Protein AF-M4M8D7-F1 (afdb_monomer)

Radius of gyration: 13.9 Å; Cα contacts (8 Å, |Δi|>4): 45; chains: 1; bounding box: 38×26×35 Å

Foldseek 3Di:
DPQPDDVSCVVVVVCVVVVHDDDDQDPPFWDWDDPDPDPDIDTDGDLQSLCVRPVPGPDDDDDDPCVVVSVVVVD

Sequence (75 aa):
AECPTWDSAYYCEYAAHCDATILSRPEGAGYNKTYGGSPTVYWYVSDEEILEMGKDADIMIFTGADYDAIYALEK

Organism: NCBI:txid172788

Structure (mmCIF, N/CA/C/O backbone):
data_AF-M4M8D7-F1
#
_entry.id   AF-M4M8D7-F1
#
loop_
_atom_site.group_PDB
_atom_site.id
_atom_site.type_symbol
_atom_site.label_atom_id
_atom_site.label_alt_id
_atom_site.label_comp_id
_atom_site.label_asym_id
_atom_site.label_entity_id
_atom_site.label_seq_id
_atom_site.pdbx_PDB_ins_code
_atom_site.Cartn_x
_atom_site.Cartn_y
_atom_site.Cartn_z
_atom_si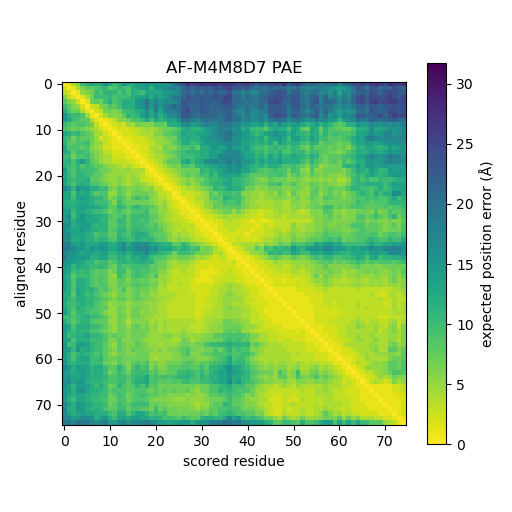te.occupancy
_atom_site.B_iso_or_equiv
_atom_site.auth_seq_id
_atom_site.auth_comp_id
_atom_site.auth_asym_id
_atom_site.auth_atom_id
_atom_site.pdbx_PDB_model_num
ATOM 1 N N . ALA A 1 1 ? -11.329 8.759 -8.992 1.00 48.31 1 ALA A N 1
ATOM 2 C CA . ALA A 1 1 ? -10.054 9.240 -9.567 1.00 48.31 1 ALA A CA 1
ATOM 3 C C . ALA A 1 1 ? -9.883 8.612 -10.947 1.00 48.31 1 ALA A C 1
ATOM 5 O O . ALA A 1 1 ? -10.356 7.497 -11.128 1.00 48.31 1 ALA A O 1
ATOM 6 N N . GLU A 1 2 ? -9.282 9.302 -11.921 1.00 48.00 2 GLU A N 1
ATOM 7 C CA . GLU A 1 2 ? -8.956 8.678 -13.214 1.00 48.00 2 GLU A CA 1
ATOM 8 C C . GLU A 1 2 ? -7.828 7.655 -13.028 1.00 48.00 2 GLU A C 1
ATOM 10 O O . GLU A 1 2 ? -6.862 7.915 -12.311 1.00 48.00 2 GLU A O 1
ATOM 15 N N . CYS A 1 3 ? -7.980 6.475 -13.628 1.00 49.44 3 CYS A N 1
ATOM 16 C CA . CYS A 1 3 ? -7.119 5.318 -13.383 1.00 49.44 3 CYS A CA 1
ATOM 17 C C . CYS A 1 3 ? -5.796 5.483 -14.150 1.00 49.44 3 CYS A C 1
ATOM 19 O O . CYS A 1 3 ? -5.817 5.516 -15.384 1.00 49.44 3 CYS A O 1
ATOM 21 N N . PRO A 1 4 ? -4.636 5.602 -13.479 1.00 46.69 4 PRO A N 1
ATOM 22 C CA . PRO A 1 4 ? -3.395 5.904 -14.172 1.00 46.69 4 PRO A CA 1
ATOM 23 C C . PRO A 1 4 ? -2.780 4.625 -14.758 1.00 46.69 4 PRO A C 1
ATOM 25 O O . PRO A 1 4 ? -2.221 3.819 -14.028 1.00 46.69 4 PRO A O 1
ATOM 28 N N . THR A 1 5 ? -2.805 4.487 -16.088 1.00 47.84 5 THR A N 1
ATOM 29 C CA . THR A 1 5 ? -2.089 3.486 -16.926 1.00 47.84 5 THR A CA 1
ATOM 30 C C . TH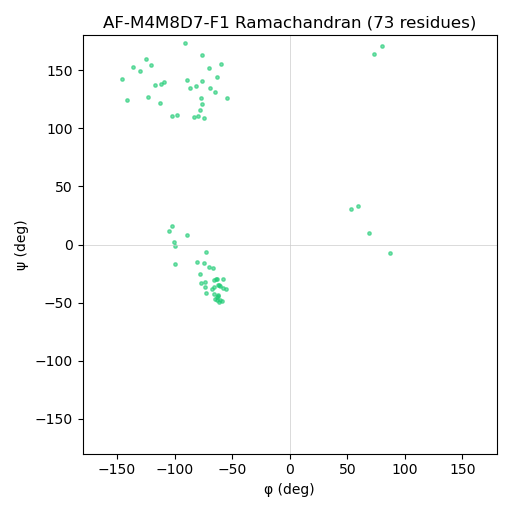R A 1 5 ? -2.588 2.025 -16.922 1.00 47.84 5 THR A C 1
ATOM 32 O O . THR A 1 5 ? -3.399 1.620 -16.098 1.00 47.84 5 THR A O 1
ATOM 35 N N . TRP A 1 6 ? -2.134 1.257 -17.928 1.00 42.97 6 TRP A N 1
ATOM 36 C CA . TRP A 1 6 ? -2.733 0.003 -18.421 1.00 42.97 6 TRP A CA 1
ATOM 37 C C . TRP A 1 6 ? -2.779 -1.172 -17.426 1.00 42.97 6 TRP A C 1
ATOM 39 O O . TRP A 1 6 ? -3.711 -1.966 -17.491 1.00 42.97 6 TRP A O 1
ATOM 49 N N . ASP A 1 7 ? -1.828 -1.262 -16.493 1.00 44.72 7 ASP A N 1
ATOM 50 C CA . ASP A 1 7 ? -1.768 -2.329 -15.472 1.00 44.72 7 ASP A CA 1
ATOM 51 C C . ASP A 1 7 ? -2.780 -2.075 -14.331 1.00 44.72 7 ASP A C 1
ATOM 53 O O . ASP A 1 7 ? -3.314 -2.984 -13.699 1.00 44.72 7 ASP A O 1
ATOM 57 N N . SER A 1 8 ? -3.130 -0.803 -14.132 1.00 52.19 8 SER A N 1
ATOM 58 C CA . SER A 1 8 ? -4.126 -0.313 -13.174 1.00 52.19 8 SER A CA 1
ATOM 59 C C . SER A 1 8 ? -5.558 -0.454 -13.682 1.00 52.19 8 SER A C 1
ATOM 61 O O . SER A 1 8 ? -6.493 -0.307 -12.897 1.00 52.19 8 SER A O 1
ATOM 63 N N . ALA A 1 9 ? -5.745 -0.692 -14.986 1.00 54.88 9 ALA A N 1
ATOM 64 C CA . ALA A 1 9 ? -7.056 -0.673 -15.622 1.00 54.88 9 ALA A CA 1
ATOM 65 C C . ALA A 1 9 ? -7.958 -1.786 -15.081 1.00 54.88 9 ALA A C 1
ATOM 67 O O . ALA A 1 9 ? -9.063 -1.489 -14.663 1.00 54.88 9 ALA A O 1
ATOM 68 N N . TYR A 1 10 ? -7.478 -3.029 -14.962 1.00 58.00 10 TYR A N 1
ATOM 69 C CA . TYR A 1 10 ? -8.326 -4.145 -14.516 1.00 58.00 10 TYR A CA 1
ATOM 70 C C . TYR A 1 10 ? -8.843 -3.970 -13.077 1.00 58.00 10 TYR A C 1
ATOM 72 O O . TYR A 1 10 ? -10.038 -4.101 -12.815 1.00 58.00 10 TYR A O 1
ATOM 80 N N . TYR A 1 11 ? -7.958 -3.629 -12.137 1.00 61.53 11 TYR A N 1
ATOM 81 C CA . TYR A 1 11 ? -8.338 -3.474 -10.731 1.00 61.53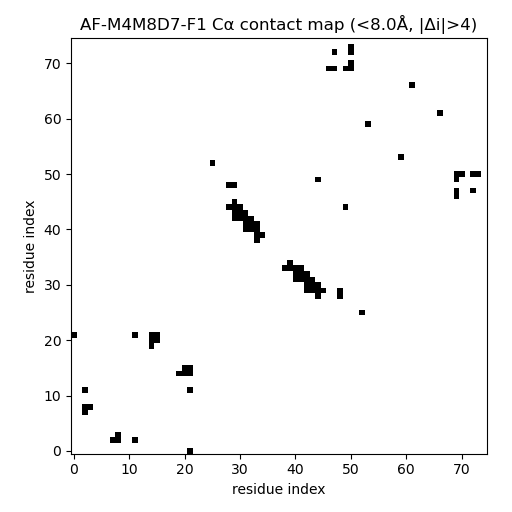 11 TYR A CA 1
ATOM 82 C C . TYR A 1 11 ? -9.130 -2.191 -10.480 1.00 61.53 11 TYR A C 1
ATOM 84 O O . TYR A 1 11 ? -10.076 -2.204 -9.693 1.00 61.53 11 TYR A O 1
ATOM 92 N N . CYS A 1 12 ? -8.794 -1.096 -11.168 1.00 61.03 12 CYS A N 1
ATOM 93 C CA . CYS A 1 12 ? -9.544 0.142 -11.012 1.00 61.03 12 CYS A CA 1
ATOM 94 C C . CYS A 1 12 ? -10.880 0.124 -11.766 1.00 61.03 12 CYS A C 1
ATOM 96 O O . CYS A 1 12 ? -11.835 0.700 -11.263 1.00 61.03 12 CYS A O 1
ATOM 98 N N . GLU A 1 13 ? -10.992 -0.552 -12.916 1.00 63.19 13 GLU A N 1
ATOM 99 C CA . GLU A 1 13 ? -12.279 -0.795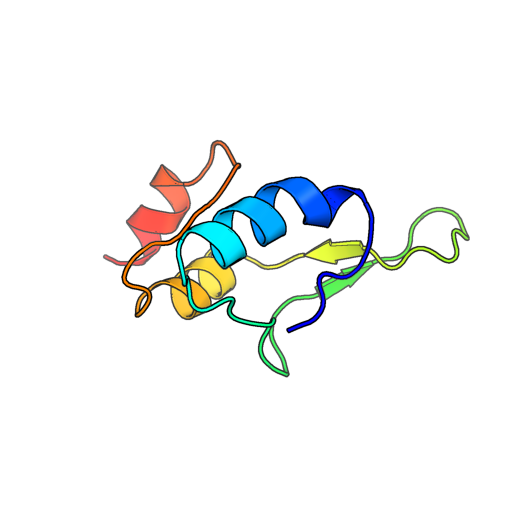 -13.586 1.00 63.19 13 GLU A CA 1
ATOM 100 C C . GLU A 1 13 ? -13.191 -1.638 -12.698 1.00 63.19 13 GLU A C 1
ATOM 102 O O . GLU A 1 13 ? -14.360 -1.298 -12.539 1.00 63.19 13 GLU A O 1
ATOM 107 N N . TYR A 1 14 ? -12.660 -2.687 -12.060 1.00 63.22 14 TYR A N 1
ATOM 108 C CA . TYR A 1 14 ? -13.427 -3.497 -11.116 1.00 63.22 14 TYR A CA 1
ATOM 109 C C . TYR A 1 14 ? -13.870 -2.681 -9.892 1.00 63.22 14 TYR A C 1
ATOM 111 O O . TYR A 1 14 ? -15.040 -2.721 -9.515 1.00 63.22 14 TYR A O 1
ATOM 119 N N . ALA A 1 15 ? -12.967 -1.889 -9.305 1.00 65.75 15 ALA A N 1
ATOM 120 C CA . ALA A 1 15 ? -13.286 -1.012 -8.180 1.00 65.75 15 ALA A CA 1
ATOM 121 C C . ALA A 1 15 ? -14.330 0.054 -8.560 1.00 65.75 15 ALA A C 1
ATOM 123 O O . ALA A 1 15 ? -15.304 0.244 -7.837 1.00 65.75 15 ALA A O 1
ATOM 124 N N . ALA A 1 16 ? -14.183 0.691 -9.726 1.00 65.44 16 ALA A N 1
ATOM 125 C CA . ALA A 1 16 ? -15.134 1.673 -10.239 1.00 65.44 16 ALA A CA 1
ATOM 126 C C . ALA A 1 16 ? -16.499 1.047 -10.571 1.00 65.44 16 ALA A C 1
ATOM 128 O O . ALA A 1 16 ? -17.529 1.669 -10.329 1.00 65.44 16 ALA A O 1
ATOM 129 N N . HIS A 1 17 ? -16.529 -0.187 -11.086 1.00 69.00 17 HIS A N 1
ATOM 130 C CA . HIS A 1 17 ? -17.772 -0.922 -11.332 1.00 69.00 17 HIS A CA 1
ATOM 131 C C . HIS A 1 17 ? -18.515 -1.267 -10.032 1.00 69.00 17 HIS A C 1
ATOM 133 O O . HIS A 1 17 ? -19.742 -1.326 -10.025 1.00 69.00 17 HIS A O 1
ATOM 139 N N . CYS A 1 18 ? -17.780 -1.471 -8.936 1.00 64.69 18 CYS A N 1
ATOM 140 C CA . CYS A 1 18 ? -18.331 -1.804 -7.623 1.00 64.69 18 CYS A CA 1
ATOM 141 C C . CYS A 1 18 ? -18.664 -0.578 -6.751 1.00 64.69 18 CYS A C 1
ATOM 143 O O . CYS A 1 18 ? -18.955 -0.762 -5.572 1.00 64.69 18 CYS A O 1
ATOM 145 N N . ASP A 1 19 ? -18.592 0.646 -7.293 1.00 69.19 19 ASP A N 1
ATOM 146 C CA . ASP A 1 19 ? -18.728 1.906 -6.534 1.00 69.19 19 ASP A CA 1
ATOM 147 C C . ASP A 1 19 ? -17.769 1.983 -5.325 1.00 69.19 19 ASP A C 1
ATOM 149 O O . ASP A 1 19 ? -18.057 2.572 -4.283 1.00 69.19 19 ASP A O 1
ATOM 153 N N . ALA A 1 20 ? -16.606 1.333 -5.447 1.00 68.88 20 ALA A N 1
ATOM 154 C CA . ALA A 1 20 ? -15.626 1.267 -4.379 1.00 68.88 20 ALA A CA 1
ATOM 155 C C . ALA A 1 20 ? -14.864 2.593 -4.262 1.00 68.88 20 ALA A C 1
ATOM 157 O O . ALA A 1 20 ? -14.461 3.209 -5.255 1.00 68.88 20 ALA A O 1
ATOM 158 N N . THR A 1 21 ? -14.590 3.006 -3.025 1.00 68.38 21 THR A N 1
ATOM 159 C CA . THR A 1 21 ? -13.714 4.150 -2.772 1.00 68.38 21 THR A CA 1
ATOM 160 C C . THR A 1 21 ? -12.266 3.735 -3.018 1.00 68.38 21 THR A C 1
ATOM 162 O O . THR A 1 21 ? -11.681 2.980 -2.247 1.00 68.38 21 THR A O 1
ATOM 165 N N . ILE A 1 22 ? -11.675 4.235 -4.104 1.00 69.31 22 ILE A N 1
ATOM 166 C CA . ILE A 1 22 ? -10.256 4.025 -4.405 1.00 69.31 22 ILE A CA 1
ATOM 167 C C . ILE A 1 22 ? -9.43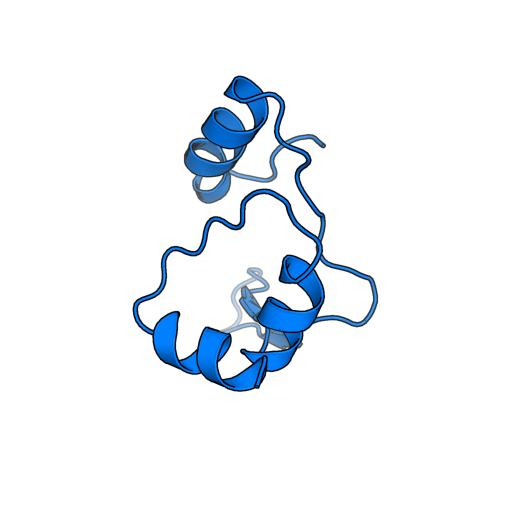8 5.003 -3.560 1.00 69.31 22 ILE A C 1
ATOM 169 O O . ILE A 1 22 ? -9.457 6.213 -3.807 1.00 69.31 22 ILE A O 1
ATOM 173 N N . LEU A 1 23 ? -8.709 4.478 -2.577 1.00 66.06 23 LEU A N 1
ATOM 174 C CA . LEU A 1 23 ? -7.767 5.262 -1.788 1.00 66.06 23 LEU A CA 1
ATOM 175 C C . LEU A 1 23 ? -6.495 5.513 -2.605 1.00 66.06 23 LEU A C 1
ATOM 177 O O . LEU A 1 23 ? -5.809 4.586 -3.035 1.00 66.06 23 LEU A O 1
ATOM 181 N N . SER A 1 24 ? -6.177 6.787 -2.824 1.00 68.31 24 SER A N 1
ATOM 182 C CA . SER A 1 24 ? -4.862 7.191 -3.319 1.00 68.31 24 SER A CA 1
ATOM 183 C C . SER A 1 24 ? -3.815 6.962 -2.232 1.00 68.31 24 SER A C 1
ATOM 185 O O . SER A 1 24 ? -4.113 7.084 -1.044 1.00 68.31 24 SER A O 1
ATOM 187 N N . ARG A 1 25 ? -2.563 6.718 -2.629 1.00 73.25 25 ARG A N 1
ATOM 188 C CA . ARG A 1 25 ? -1.441 6.693 -1.685 1.00 73.25 25 ARG A CA 1
ATOM 189 C C . ARG A 1 25 ? -1.397 8.007 -0.874 1.00 73.25 25 ARG A C 1
ATOM 191 O O . ARG A 1 25 ? -1.333 9.070 -1.501 1.00 73.25 25 ARG A O 1
ATOM 198 N N . PRO A 1 26 ? -1.380 7.955 0.470 1.00 70.69 26 PRO A N 1
ATOM 199 C CA . PRO A 1 26 ? -1.226 9.135 1.311 1.00 70.69 26 PRO A CA 1
ATOM 200 C C . PRO A 1 26 ? 0.093 9.870 1.047 1.00 70.69 26 PRO A C 1
ATOM 202 O O . PRO A 1 26 ? 1.086 9.291 0.590 1.00 70.69 26 PRO A O 1
ATOM 205 N N . GLU A 1 27 ? 0.118 11.164 1.355 1.00 77.75 27 GLU A N 1
ATOM 206 C CA . GLU A 1 27 ? 1.365 11.922 1.391 1.00 77.75 27 GLU A CA 1
ATOM 207 C C . GLU A 1 27 ? 2.264 11.379 2.514 1.00 77.75 27 GLU A C 1
ATOM 209 O O . GLU A 1 27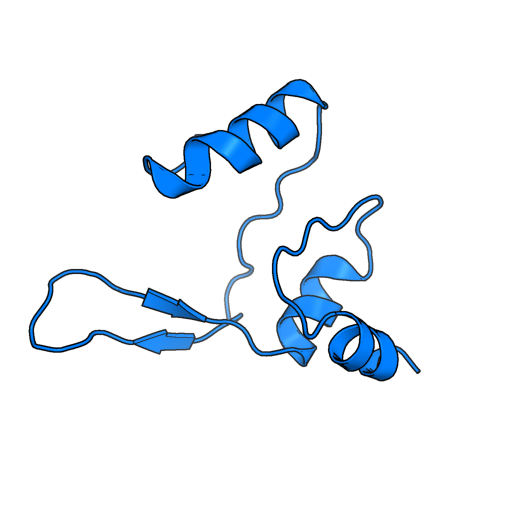 ? 1.808 11.173 3.635 1.00 77.75 27 GLU A O 1
ATOM 214 N N . GLY A 1 28 ? 3.534 11.109 2.202 1.00 79.94 28 GLY A N 1
ATOM 215 C CA . GLY A 1 28 ? 4.497 10.552 3.158 1.00 79.94 28 GLY A CA 1
ATOM 216 C C . GLY A 1 28 ? 4.517 9.024 3.275 1.00 79.94 28 GLY A C 1
ATOM 217 O O . GLY A 1 28 ? 5.431 8.516 3.913 1.00 79.94 28 GLY A O 1
ATOM 218 N N . ALA A 1 29 ? 3.588 8.303 2.636 1.00 82.25 29 ALA A N 1
ATOM 219 C CA . ALA A 1 29 ? 3.598 6.839 2.597 1.00 82.25 29 ALA A CA 1
ATOM 220 C C . ALA A 1 29 ? 4.407 6.297 1.407 1.00 82.25 29 ALA A C 1
ATOM 222 O O . ALA A 1 29 ? 4.328 6.815 0.285 1.00 82.25 29 ALA A O 1
ATOM 223 N N . GLY A 1 30 ? 5.122 5.205 1.650 1.00 85.62 30 GLY A N 1
ATOM 224 C CA . GLY A 1 30 ? 5.877 4.442 0.675 1.00 85.62 30 GLY A CA 1
ATOM 225 C C . GLY A 1 30 ? 7.238 5.034 0.326 1.00 85.62 30 GLY A C 1
ATOM 226 O O . GLY A 1 30 ? 7.592 6.171 0.641 1.00 85.62 30 GLY A O 1
ATOM 227 N N . TYR A 1 31 ? 8.009 4.253 -0.419 1.00 87.19 31 TYR A N 1
ATOM 228 C CA . TYR A 1 31 ? 9.266 4.676 -1.017 1.00 87.19 31 TYR A CA 1
ATOM 229 C C . TYR A 1 31 ? 9.247 4.428 -2.520 1.00 87.19 31 TYR A C 1
ATOM 231 O O . TYR A 1 31 ? 8.467 3.628 -3.042 1.00 87.19 31 TYR A O 1
ATOM 239 N N . ASN A 1 32 ? 10.116 5.132 -3.238 1.00 88.31 32 ASN A N 1
ATOM 240 C CA . ASN A 1 32 ? 10.288 4.916 -4.664 1.00 88.31 32 ASN A CA 1
ATOM 241 C C . ASN A 1 32 ? 11.713 4.515 -5.012 1.00 88.31 32 ASN A C 1
ATOM 243 O O . ASN A 1 32 ? 12.672 4.825 -4.302 1.00 88.31 32 ASN A O 1
ATOM 247 N N . LYS A 1 33 ? 11.835 3.805 -6.129 1.00 88.50 33 LYS A N 1
ATOM 248 C CA . LYS A 1 33 ? 13.121 3.424 -6.690 1.00 88.50 33 LYS A CA 1
ATOM 249 C C . LYS A 1 33 ? 13.065 3.420 -8.207 1.00 88.50 33 LYS A C 1
ATOM 251 O O . LYS A 1 33 ? 12.090 2.994 -8.822 1.00 88.50 33 LYS A O 1
ATOM 256 N N . THR A 1 34 ? 14.162 3.857 -8.806 1.00 91.38 34 THR A N 1
ATOM 257 C CA . THR A 1 34 ? 14.400 3.779 -10.245 1.00 91.38 34 THR A CA 1
ATOM 258 C C . THR A 1 34 ? 15.520 2.782 -10.508 1.00 91.38 34 THR A C 1
ATOM 260 O O . THR A 1 34 ? 16.527 2.761 -9.797 1.00 91.38 34 THR A O 1
ATOM 263 N N . TYR A 1 35 ? 15.359 1.949 -11.535 1.00 87.06 35 TYR A N 1
ATOM 264 C CA . TYR A 1 35 ? 16.317 0.902 -11.889 1.00 87.06 35 TYR A CA 1
ATOM 265 C C . TYR A 1 35 ? 16.915 1.151 -13.277 1.00 87.06 35 TYR A C 1
ATOM 267 O O . TYR A 1 35 ? 16.199 1.494 -14.216 1.00 87.06 35 TYR A O 1
ATOM 275 N N . GLY A 1 36 ? 18.232 0.956 -13.412 1.00 85.69 36 GLY A N 1
ATOM 276 C CA . GLY A 1 36 ? 18.913 0.845 -14.709 1.00 85.69 36 GLY A CA 1
ATOM 277 C C . GLY A 1 36 ? 18.779 2.046 -15.654 1.00 85.69 36 GLY A C 1
ATOM 278 O O . GLY A 1 36 ? 18.711 1.845 -16.860 1.00 85.69 36 GLY A O 1
ATOM 279 N N . GLY A 1 37 ? 18.691 3.278 -15.141 1.00 85.19 37 GLY A N 1
ATOM 280 C CA . GLY A 1 37 ? 18.516 4.477 -15.977 1.00 85.19 37 GLY A CA 1
ATOM 281 C C . GLY A 1 37 ? 17.148 4.581 -16.669 1.00 85.19 37 GLY A C 1
ATOM 282 O O . GLY A 1 37 ? 16.965 5.445 -17.521 1.00 85.19 37 GLY A O 1
ATOM 283 N N . SER A 1 38 ? 16.191 3.717 -16.315 1.00 85.75 38 SER A N 1
ATOM 284 C CA . SER A 1 38 ? 14.807 3.805 -16.783 1.00 85.75 38 SER A CA 1
ATOM 285 C C . SER A 1 38 ? 14.152 5.108 -16.303 1.00 85.75 38 SER A C 1
ATOM 287 O O . SER A 1 38 ? 14.391 5.512 -15.168 1.00 85.75 38 SER A O 1
ATOM 289 N N . PRO A 1 39 ? 13.273 5.748 -17.095 1.00 86.25 39 PRO A N 1
ATOM 290 C CA . PRO A 1 39 ? 12.446 6.856 -16.612 1.00 86.25 39 PRO A CA 1
ATOM 291 C C . PRO A 1 39 ? 11.320 6.390 -15.671 1.00 86.25 39 PRO A C 1
ATOM 293 O O . PRO A 1 39 ? 10.595 7.212 -15.119 1.00 86.25 39 PRO A O 1
ATOM 296 N N . THR A 1 40 ? 11.138 5.075 -15.507 1.00 84.00 40 THR A N 1
ATOM 297 C CA . THR A 1 40 ? 10.065 4.510 -14.683 1.00 84.00 40 THR A CA 1
ATOM 298 C C . THR A 1 40 ? 10.413 4.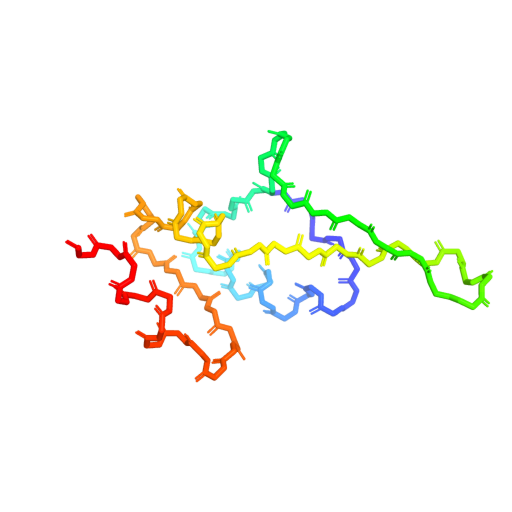625 -13.201 1.00 84.00 40 THR A C 1
ATOM 300 O O . THR A 1 40 ? 11.462 4.150 -12.753 1.00 84.00 40 THR A O 1
ATOM 303 N N . VAL A 1 41 ? 9.508 5.232 -12.437 1.00 82.50 41 VAL A N 1
ATOM 304 C CA . VAL A 1 41 ? 9.574 5.317 -10.976 1.00 82.50 41 VAL A CA 1
ATOM 305 C C . VAL A 1 41 ? 8.682 4.223 -10.404 1.00 82.50 41 VAL A C 1
ATOM 307 O O . VAL A 1 41 ? 7.462 4.284 -10.547 1.00 82.50 41 VAL A O 1
ATOM 310 N N . TYR A 1 42 ? 9.291 3.221 -9.775 1.00 80.75 42 TYR A N 1
ATOM 311 C CA . TYR A 1 42 ? 8.560 2.161 -9.090 1.00 80.75 42 TYR A CA 1
ATOM 312 C C . TYR A 1 42 ? 8.254 2.605 -7.669 1.00 80.75 42 TYR A C 1
ATOM 314 O O . TYR A 1 42 ? 9.136 3.134 -6.990 1.00 80.75 42 TYR A O 1
ATOM 322 N N . TRP A 1 43 ? 7.019 2.383 -7.237 1.00 82.38 43 TRP A N 1
ATOM 323 C CA . TRP A 1 43 ? 6.553 2.700 -5.895 1.00 82.38 43 TRP A CA 1
ATOM 324 C C . TRP A 1 43 ? 6.321 1.427 -5.100 1.00 82.38 43 TRP A C 1
ATOM 326 O O . TRP A 1 43 ? 5.798 0.446 -5.623 1.00 82.38 43 TRP A O 1
ATOM 336 N N . TYR A 1 44 ? 6.709 1.482 -3.835 1.00 83.75 44 TYR A N 1
ATOM 337 C CA . TYR A 1 44 ? 6.623 0.393 -2.880 1.00 83.75 44 TYR A CA 1
ATOM 338 C C . TYR A 1 44 ? 6.100 0.941 -1.556 1.00 83.75 44 TYR A C 1
ATOM 340 O O . TYR A 1 44 ? 6.315 2.111 -1.239 1.00 83.75 44 TYR A O 1
ATOM 348 N N . VAL A 1 45 ? 5.445 0.085 -0.790 1.00 84.62 45 VAL A N 1
ATOM 349 C CA . VAL A 1 45 ? 4.978 0.342 0.575 1.00 84.62 45 VAL A CA 1
ATOM 350 C C . VAL A 1 45 ? 5.433 -0.821 1.448 1.00 84.62 45 VAL A C 1
ATOM 352 O O . VAL A 1 45 ? 5.608 -1.929 0.935 1.00 84.62 45 VAL A O 1
ATOM 355 N N . SER A 1 46 ? 5.699 -0.569 2.726 1.00 86.56 46 SER A N 1
ATOM 356 C CA . SER A 1 46 ? 5.934 -1.641 3.696 1.00 86.56 46 SER A CA 1
ATOM 357 C C . SER A 1 46 ? 4.620 -2.307 4.108 1.00 86.56 46 SER A C 1
ATOM 359 O O . SER A 1 46 ? 3.542 -1.738 3.948 1.00 86.56 46 SER A O 1
ATOM 361 N N . ASP A 1 47 ? 4.718 -3.494 4.697 1.00 87.50 47 ASP A N 1
ATOM 362 C CA . ASP A 1 47 ? 3.581 -4.219 5.276 1.00 87.50 47 ASP A CA 1
ATOM 363 C C .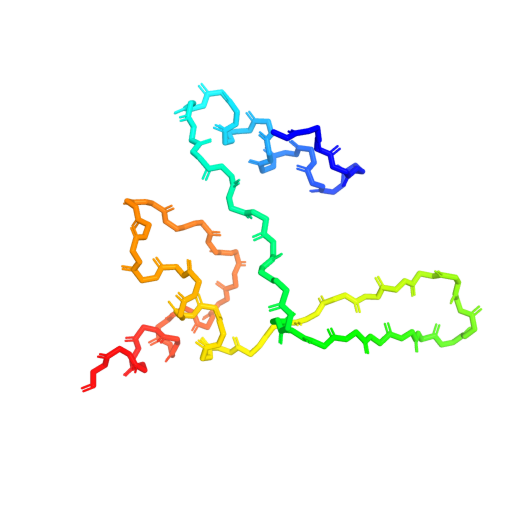 ASP A 1 47 ? 2.835 -3.374 6.325 1.00 87.50 47 ASP A C 1
ATOM 365 O O . ASP A 1 47 ? 1.606 -3.362 6.369 1.00 87.50 47 ASP A O 1
ATOM 369 N N . GLU A 1 48 ? 3.576 -2.605 7.128 1.00 88.25 48 GLU A N 1
ATOM 370 C CA . GLU A 1 48 ? 3.031 -1.680 8.130 1.00 88.25 48 GLU A CA 1
ATOM 371 C C . GLU A 1 48 ? 2.248 -0.532 7.474 1.00 88.25 48 GLU A C 1
ATOM 373 O O . GLU A 1 48 ? 1.161 -0.179 7.926 1.00 88.25 48 GLU A O 1
ATOM 378 N N . GLU A 1 49 ? 2.773 0.038 6.384 1.00 86.31 49 GLU A N 1
ATOM 379 C CA . GLU A 1 49 ? 2.091 1.092 5.626 1.00 86.31 49 GLU A CA 1
ATOM 380 C C . GLU A 1 49 ? 0.837 0.560 4.927 1.00 86.31 49 GLU A C 1
ATOM 382 O O . GLU A 1 49 ? -0.187 1.239 4.900 1.00 86.31 49 GLU A O 1
ATOM 387 N N . ILE A 1 50 ? 0.896 -0.666 4.396 1.00 84.62 50 ILE A N 1
ATOM 388 C CA . ILE A 1 50 ? -0.260 -1.356 3.816 1.00 84.62 50 ILE A CA 1
ATOM 389 C C . ILE A 1 50 ? -1.364 -1.516 4.865 1.00 84.62 50 ILE A C 1
ATOM 391 O O . ILE A 1 50 ? -2.521 -1.196 4.581 1.00 84.62 50 ILE A O 1
ATOM 395 N N . LEU A 1 51 ? -1.017 -1.992 6.064 1.00 86.94 51 LEU A N 1
ATOM 396 C CA . LEU A 1 51 ? -1.972 -2.160 7.153 1.00 86.94 51 LEU A CA 1
ATOM 397 C C . LEU A 1 51 ? -2.587 -0.817 7.557 1.00 86.94 51 LEU A C 1
ATOM 399 O O . LEU A 1 51 ? -3.807 -0.699 7.608 1.00 86.94 51 LEU A O 1
ATOM 403 N N . GLU A 1 52 ? -1.769 0.209 7.787 1.00 85.81 52 GLU A N 1
ATOM 404 C CA . GLU A 1 52 ? -2.256 1.532 8.191 1.00 85.81 52 GLU A CA 1
ATOM 405 C C . GLU A 1 52 ? -3.187 2.158 7.140 1.00 85.81 52 GLU A C 1
ATOM 407 O O . GLU A 1 52 ? -4.165 2.812 7.493 1.00 85.81 52 GLU A O 1
ATOM 412 N N . MET A 1 53 ? -2.923 1.929 5.851 1.00 81.12 53 MET A N 1
ATOM 413 C CA . MET A 1 53 ? -3.774 2.401 4.755 1.00 81.12 53 MET A CA 1
ATOM 414 C C . MET A 1 53 ? -5.084 1.614 4.614 1.00 81.12 53 MET A C 1
ATOM 416 O O . MET A 1 53 ? -6.079 2.173 4.153 1.00 81.12 53 MET A O 1
ATOM 420 N N . GLY A 1 54 ? -5.072 0.320 4.941 1.00 80.94 54 GLY A N 1
ATOM 421 C CA . GLY A 1 54 ? -6.189 -0.599 4.716 1.00 80.94 54 GLY A CA 1
ATOM 422 C C . GLY A 1 54 ? -7.066 -0.875 5.937 1.00 80.94 54 GLY A C 1
ATOM 423 O O . GLY A 1 54 ? -8.183 -1.349 5.757 1.00 80.94 54 GLY A O 1
ATOM 424 N N . LYS A 1 55 ? -6.603 -0.578 7.158 1.00 84.06 55 LYS A N 1
ATOM 425 C CA . LYS A 1 55 ? -7.278 -0.966 8.414 1.00 84.06 55 LYS A CA 1
ATOM 426 C C . LYS A 1 55 ? -8.712 -0.448 8.559 1.00 84.06 55 LYS A C 1
ATOM 428 O O . LYS A 1 55 ? -9.527 -1.096 9.202 1.00 84.06 55 LYS A O 1
ATOM 433 N N . ASP A 1 56 ? -9.010 0.705 7.961 1.00 80.56 56 ASP A N 1
ATOM 434 C CA . ASP A 1 56 ? -10.326 1.351 8.030 1.00 80.56 56 ASP A CA 1
ATOM 435 C C . ASP A 1 56 ? -11.168 1.108 6.760 1.00 80.56 56 ASP A C 1
ATOM 437 O O . ASP A 1 56 ? -12.264 1.651 6.627 1.00 80.56 56 ASP A O 1
ATOM 441 N N . ALA A 1 57 ? -10.661 0.333 5.795 1.00 76.56 57 ALA A N 1
ATOM 442 C CA . ALA A 1 57 ? -11.371 0.050 4.554 1.00 76.56 57 ALA A CA 1
ATOM 443 C C . ALA A 1 57 ? -12.402 -1.073 4.745 1.00 76.56 57 ALA A C 1
ATOM 445 O O . ALA A 1 57 ? -12.091 -2.124 5.301 1.00 76.56 57 ALA A O 1
ATOM 446 N N . ASP A 1 58 ? -13.607 -0.900 4.190 1.00 72.50 58 ASP A N 1
ATOM 447 C CA . ASP A 1 58 ? -14.628 -1.959 4.178 1.00 72.50 58 ASP A CA 1
ATOM 448 C C . ASP A 1 58 ? -14.169 -3.197 3.384 1.00 72.50 58 ASP A C 1
ATOM 450 O O . ASP A 1 58 ? -14.506 -4.333 3.717 1.00 72.50 58 ASP A O 1
ATOM 454 N N . ILE A 1 59 ? -13.411 -2.975 2.302 1.00 70.62 59 ILE A N 1
ATOM 455 C CA . ILE A 1 59 ? -12.837 -4.016 1.446 1.00 70.62 59 ILE A CA 1
ATOM 456 C C . ILE A 1 59 ? -11.432 -3.586 1.035 1.00 70.62 59 ILE A C 1
ATOM 458 O O . ILE A 1 59 ? -11.243 -2.541 0.413 1.00 70.62 59 ILE A O 1
ATOM 462 N N . MET A 1 60 ? -10.454 -4.444 1.313 1.00 74.06 60 MET A N 1
ATOM 463 C CA . MET A 1 60 ? -9.074 -4.289 0.874 1.00 74.06 60 MET A CA 1
ATOM 464 C C . MET A 1 60 ? -8.734 -5.386 -0.141 1.00 74.06 60 MET A C 1
ATOM 466 O O . MET A 1 60 ? -8.831 -6.573 0.161 1.00 74.06 60 MET A O 1
ATOM 470 N N . ILE A 1 61 ? -8.332 -4.996 -1.354 1.00 70.56 61 ILE A N 1
ATOM 471 C CA . ILE A 1 61 ? -7.891 -5.932 -2.397 1.00 70.56 61 ILE A CA 1
ATOM 472 C C . ILE A 1 61 ? -6.366 -5.894 -2.460 1.00 70.56 61 ILE A C 1
ATOM 474 O O . ILE A 1 61 ? -5.780 -4.910 -2.906 1.00 70.56 61 ILE A O 1
ATOM 478 N N . PHE A 1 62 ? -5.733 -6.982 -2.030 1.00 72.56 62 PHE A N 1
ATOM 479 C CA . PHE A 1 62 ? -4.288 -7.167 -2.062 1.00 72.56 62 PHE A CA 1
ATOM 480 C C . PHE A 1 62 ? -3.952 -8.436 -2.850 1.00 72.56 62 PHE A C 1
ATOM 482 O O . PHE A 1 62 ? -4.508 -9.499 -2.587 1.00 72.56 62 PHE A O 1
ATOM 489 N N . THR A 1 63 ? -3.071 -8.328 -3.845 1.00 66.19 63 THR A N 1
ATOM 490 C CA . THR A 1 63 ? -2.771 -9.412 -4.800 1.00 66.19 63 THR A CA 1
ATOM 491 C C . THR A 1 63 ? -1.453 -10.144 -4.512 1.00 66.19 63 THR A C 1
ATOM 493 O O . THR A 1 63 ? -0.948 -10.867 -5.372 1.00 66.19 63 THR A O 1
ATOM 496 N N . GLY A 1 64 ? -0.897 -9.979 -3.307 1.00 68.56 64 GLY A N 1
ATOM 497 C CA . GLY A 1 64 ? 0.305 -10.671 -2.831 1.00 68.56 64 GLY A CA 1
ATOM 498 C C . GLY A 1 64 ? 0.020 -11.987 -2.095 1.00 68.56 64 GLY A C 1
ATOM 499 O O . GLY A 1 64 ? -1.126 -12.346 -1.834 1.00 68.56 64 GLY A O 1
ATOM 500 N N . ALA A 1 65 ? 1.085 -12.724 -1.768 1.00 76.44 65 ALA A N 1
ATOM 501 C CA . ALA A 1 65 ? 1.021 -14.018 -1.069 1.00 76.44 65 ALA A CA 1
ATOM 502 C C . ALA A 1 65 ? 1.317 -13.919 0.442 1.00 76.44 65 ALA A C 1
ATOM 504 O O . ALA A 1 65 ? 1.293 -14.917 1.154 1.00 76.44 65 ALA A O 1
ATOM 505 N N . ASP A 1 66 ? 1.621 -12.720 0.920 1.00 82.06 66 ASP A N 1
ATOM 506 C CA . ASP A 1 66 ? 2.093 -12.360 2.258 1.00 82.06 66 ASP A CA 1
ATOM 507 C C . ASP A 1 66 ? 1.008 -11.699 3.121 1.00 82.06 66 ASP A C 1
ATOM 509 O O . ASP A 1 66 ? 1.292 -11.208 4.211 1.00 82.06 66 ASP A O 1
ATOM 513 N N . TYR A 1 67 ? -0.256 -11.743 2.687 1.00 81.75 67 TYR A N 1
ATOM 514 C CA . TYR A 1 67 ? -1.357 -11.102 3.410 1.00 81.75 67 TYR A CA 1
ATOM 515 C C . TYR A 1 67 ? -1.512 -11.606 4.852 1.00 81.75 67 TYR A C 1
ATOM 517 O O . TYR A 1 67 ? -1.758 -10.811 5.752 1.00 81.75 67 TYR A O 1
ATOM 525 N N . ASP A 1 68 ? -1.293 -12.900 5.102 1.00 83.25 68 ASP A N 1
ATOM 526 C CA . ASP A 1 68 ? -1.339 -13.459 6.461 1.00 83.25 68 ASP A CA 1
ATOM 527 C C . ASP A 1 68 ? -0.284 -12.831 7.389 1.00 83.25 68 ASP A C 1
ATOM 529 O O . ASP A 1 68 ? -0.533 -12.656 8.583 1.00 83.25 68 ASP A O 1
ATOM 533 N N . ALA A 1 69 ? 0.892 -12.482 6.853 1.00 86.19 69 ALA A N 1
ATOM 534 C CA . ALA A 1 69 ? 1.949 -11.821 7.612 1.00 86.19 69 ALA A CA 1
ATOM 535 C C . ALA A 1 69 ? 1.585 -10.361 7.912 1.00 86.19 69 ALA A C 1
ATOM 537 O O . ALA A 1 69 ? 1.748 -9.922 9.047 1.00 86.19 69 ALA A O 1
ATOM 538 N N . ILE A 1 70 ? 1.021 -9.649 6.930 1.00 85.81 70 ILE A N 1
ATOM 539 C CA . ILE A 1 70 ? 0.514 -8.278 7.093 1.00 85.81 70 ILE A CA 1
ATOM 540 C C . ILE A 1 70 ? -0.599 -8.246 8.148 1.00 85.81 70 ILE A C 1
ATOM 542 O O . ILE A 1 70 ? -0.558 -7.445 9.076 1.00 85.81 70 ILE A O 1
ATOM 546 N N . TYR A 1 71 ? -1.568 -9.159 8.057 1.00 79.88 71 TYR A N 1
ATOM 547 C CA . TYR A 1 71 ? -2.694 -9.236 8.988 1.00 79.88 71 TYR A CA 1
ATOM 548 C C . TYR A 1 71 ? -2.255 -9.563 10.424 1.00 79.88 71 TYR A C 1
ATOM 550 O O . TYR A 1 71 ? -2.878 -9.136 11.395 1.00 79.88 71 TYR A O 1
ATOM 558 N N . ALA A 1 72 ? -1.150 -10.293 10.596 1.00 87.50 72 ALA A N 1
ATOM 559 C CA . ALA A 1 72 ? -0.588 -10.551 11.917 1.00 87.50 72 ALA A CA 1
ATOM 560 C C . ALA A 1 72 ? -0.038 -9.287 12.609 1.00 87.50 72 ALA A C 1
ATOM 562 O O . ALA A 1 72 ? 0.067 -9.307 13.833 1.00 87.50 72 ALA A O 1
ATOM 563 N N . LEU A 1 73 ? 0.274 -8.212 11.870 1.00 84.81 73 LEU A N 1
ATOM 564 C CA . LEU A 1 73 ? 0.735 -6.929 12.424 1.00 84.81 73 LEU A CA 1
ATOM 565 C C . LEU A 1 73 ? -0.391 -6.107 13.076 1.00 84.81 73 LEU A C 1
ATOM 567 O O . LEU A 1 73 ? -0.104 -5.180 13.825 1.00 84.81 73 LEU A O 1
ATOM 571 N N . GLU A 1 74 ? -1.662 -6.432 12.812 1.00 77.75 74 GLU A N 1
ATOM 572 C CA . GLU A 1 74 ? -2.818 -5.777 13.448 1.00 77.75 74 GLU A CA 1
ATOM 573 C C . GLU A 1 74 ? -2.955 -6.139 14.943 1.00 77.75 74 GLU A C 1
ATOM 575 O O . GLU A 1 74 ? -3.646 -5.451 15.694 1.00 77.75 74 GLU A O 1
ATOM 580 N N . LYS A 1 75 ? -2.320 -7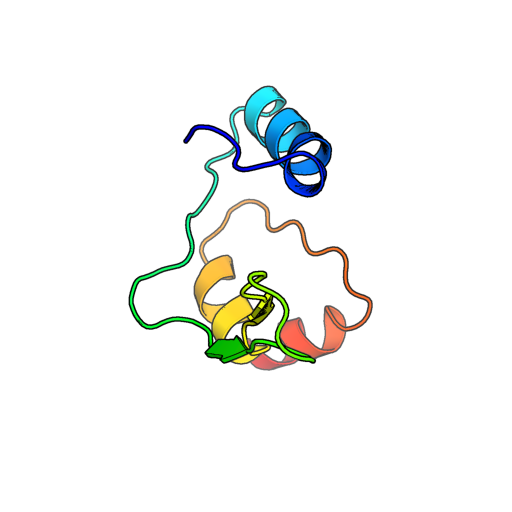.235 15.378 1.00 63.78 75 LYS A N 1
ATOM 581 C CA . LYS A 1 75 ? -2.465 -7.824 16.719 1.00 63.78 75 LYS A CA 1
ATOM 582 C C . LYS A 1 75 ? -1.405 -7.346 17.704 1.00 63.78 75 LYS A C 1
ATOM 584 O O . LYS A 1 75 ? -1.781 -7.177 18.887 1.00 63.78 75 LYS A O 1
#

Nearest PDB structures (foldseek):
  8ubu-assembly1_A  TM=2.474E-01  e=8.715E+00  Homo sapiens

pLDDT: mean 74.18, std 12.7, range [42.97, 91.38]

Solvent-accessible surface area (backbone atoms only — not comparable to full-atom values): 5089 Å² total; per-residue (Å²): 130,86,71,78,55,80,87,40,41,66,62,46,50,52,34,59,73,66,74,47,86,81,79,73,85,57,89,91,62,57,52,74,51,67,59,93,88,47,93,58,76,45,77,48,64,52,58,68,53,50,42,72,71,38,73,85,48,96,74,76,90,75,93,70,94,56,57,72,63,39,60,59,71,79,110

Mean predicted aligned error: 8.46 Å

Secondary structure (DSSP, 8-state):
----STTSHHHHHHHHHTT---PPPPTT--EEE--TT-S--EEE--HHHHHHHHTT-S-----SS-HHHHHHTT-